Protein AF-A0A9J6FDD1-F1 (afdb_monomer_lite)

Radius of gyration: 21.36 Å; chains: 1; bounding box: 45×39×60 Å

Sequence (99 aa):
MCHHALRDMVVKMLVTVVLMFAVCWLPIHMMNLIVYFDREAMLPDTAEQEYLYIAAFFSCHWFSMANSFVNPIIYCFMSDNFRVCLCHLLGILLLRGGR

InterPro domains:
  IPR000276 G protein-coupled receptor, rhodopsin-like [PF00001] (9-75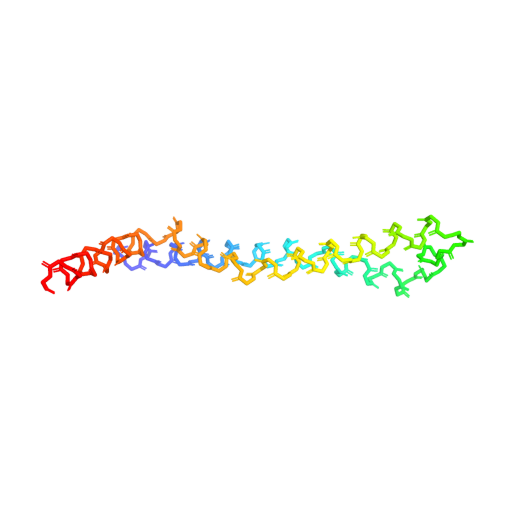)
  IPR000276 G protein-coupled receptor, rhodopsin-like [PR00237] (10-34)
  IPR000276 G protein-coupled receptor, rhodopsin-like [PR00237] (57-83)
  IPR017452 GPCR, rhodopsin-like, 7TM [PS50262] (1-75)

pLDDT: mean 78.32, std 12.16, range [48.69, 93.19]

Structure (mmCIF, N/CA/C/O backbone):
data_AF-A0A9J6FDD1-F1
#
_entry.id   AF-A0A9J6FDD1-F1
#
loop_
_atom_site.group_PDB
_atom_site.id
_atom_site.type_symbol
_atom_site.label_atom_id
_atom_site.label_alt_id
_atom_site.label_comp_id
_atom_site.label_asym_id
_atom_site.label_entity_id
_atom_site.label_seq_id
_atom_site.pdbx_PDB_ins_code
_atom_site.Cartn_x
_atom_site.Cartn_y
_atom_site.Cartn_z
_atom_site.occupancy
_atom_site.B_iso_or_equiv
_atom_site.auth_seq_id
_atom_site.auth_comp_id
_atom_site.auth_asym_id
_atom_site.auth_atom_id
_atom_site.pdbx_PDB_model_num
ATOM 1 N N . MET A 1 1 ? -27.399 -11.002 25.559 1.00 50.09 1 MET A N 1
ATOM 2 C CA . MET A 1 1 ? -27.399 -10.092 24.386 1.00 50.09 1 MET A CA 1
ATOM 3 C C . MET A 1 1 ? -26.082 -9.324 24.216 1.00 50.09 1 MET A C 1
ATOM 5 O O . MET A 1 1 ? -25.582 -9.295 23.102 1.00 50.09 1 MET A O 1
ATOM 9 N N . CYS A 1 2 ? -25.455 -8.795 25.276 1.00 54.44 2 CYS A N 1
ATOM 10 C CA . CYS A 1 2 ? -24.205 -8.009 25.181 1.00 54.44 2 CYS A CA 1
ATOM 11 C C . CYS A 1 2 ? -22.989 -8.765 24.579 1.00 54.44 2 CYS A C 1
ATOM 13 O O . CYS A 1 2 ? -22.233 -8.207 23.788 1.00 54.44 2 CYS A O 1
ATOM 15 N N . HIS A 1 3 ? -22.842 -10.067 24.856 1.00 56.22 3 HIS A N 1
ATOM 16 C CA . HIS A 1 3 ? -21.703 -10.865 24.367 1.00 56.22 3 HIS A CA 1
ATOM 17 C C . HIS A 1 3 ? -21.696 -11.093 22.836 1.00 56.22 3 HIS A C 1
ATOM 19 O O . HIS A 1 3 ? -20.646 -11.368 22.259 1.00 56.22 3 HIS A O 1
ATOM 25 N N . HIS A 1 4 ? -22.848 -10.976 22.158 1.00 65.31 4 HIS A N 1
ATOM 26 C CA . HIS A 1 4 ? -22.906 -11.103 20.695 1.00 65.31 4 HIS A CA 1
ATOM 27 C C . HIS A 1 4 ? -22.446 -9.819 19.996 1.00 65.31 4 HIS A C 1
ATOM 29 O O . HIS A 1 4 ? -21.650 -9.903 19.068 1.00 65.31 4 HIS A O 1
ATOM 35 N N . ALA A 1 5 ? -22.849 -8.650 20.506 1.00 67.69 5 ALA A N 1
ATOM 36 C CA . ALA A 1 5 ? -22.460 -7.353 19.952 1.00 67.69 5 ALA A CA 1
ATOM 37 C C . ALA A 1 5 ? -20.939 -7.108 20.013 1.00 67.69 5 ALA A C 1
ATOM 39 O O . ALA A 1 5 ? -20.354 -6.634 19.043 1.00 67.69 5 ALA A O 1
ATOM 40 N N . LEU A 1 6 ? -20.281 -7.494 21.115 1.00 71.25 6 LEU A N 1
ATOM 41 C CA . LEU A 1 6 ? -18.820 -7.402 21.256 1.00 71.25 6 LEU A CA 1
ATOM 42 C C . LEU A 1 6 ? -18.087 -8.286 20.237 1.00 71.25 6 LEU A C 1
ATOM 44 O O . LEU A 1 6 ? -17.132 -7.842 19.601 1.00 71.25 6 LEU A O 1
ATOM 48 N N . ARG A 1 7 ? -18.551 -9.530 20.051 1.00 76.25 7 ARG A N 1
ATOM 49 C CA . ARG A 1 7 ? -17.953 -10.471 19.094 1.00 76.25 7 ARG A CA 1
ATOM 50 C C . ARG A 1 7 ? -18.025 -9.926 17.668 1.00 76.25 7 ARG A C 1
ATOM 52 O O . ARG A 1 7 ? -17.031 -9.982 16.954 1.00 76.25 7 ARG A O 1
ATOM 59 N N . ASP A 1 8 ? -19.164 -9.368 17.271 1.00 78.88 8 ASP A N 1
ATOM 60 C CA . ASP A 1 8 ? -19.359 -8.873 15.906 1.00 78.88 8 ASP A CA 1
ATOM 61 C C . ASP A 1 8 ? -18.495 -7.627 15.614 1.00 78.88 8 ASP A C 1
ATOM 63 O O . ASP A 1 8 ? -17.969 -7.487 14.509 1.00 78.88 8 ASP A O 1
ATOM 67 N N . MET A 1 9 ? -18.248 -6.765 16.610 1.00 77.62 9 MET A N 1
ATOM 68 C CA . MET A 1 9 ? -17.301 -5.644 16.488 1.00 77.62 9 MET A CA 1
ATOM 69 C C . MET A 1 9 ? -15.855 -6.117 16.305 1.00 77.62 9 MET A C 1
ATOM 71 O O . MET A 1 9 ? -15.148 -5.612 15.432 1.00 77.62 9 MET A O 1
ATOM 75 N N . VAL A 1 10 ? -15.431 -7.114 17.089 1.00 80.25 10 VAL A N 1
ATOM 76 C CA . VAL A 1 10 ? -14.090 -7.708 16.980 1.00 80.25 10 VAL A CA 1
ATOM 77 C C . VAL A 1 10 ? -13.913 -8.387 15.626 1.00 80.25 10 VAL A C 1
ATOM 79 O O . VAL A 1 10 ? -12.908 -8.157 14.960 1.00 80.25 10 VAL A O 1
ATOM 82 N N . VAL A 1 11 ? -14.897 -9.163 15.166 1.00 85.56 11 VAL A N 1
ATOM 83 C CA . VAL A 1 11 ? -14.848 -9.801 13.842 1.00 85.56 11 VAL A CA 1
ATOM 84 C C . VAL A 1 11 ? -14.744 -8.749 12.741 1.00 85.56 11 VAL A C 1
ATOM 86 O O . VAL A 1 11 ? -13.893 -8.874 11.865 1.00 85.56 11 VAL A O 1
ATOM 89 N N . LYS A 1 12 ? -15.532 -7.670 12.806 1.00 78.12 12 LYS A N 1
ATOM 90 C CA . LYS A 1 12 ? -15.457 -6.581 11.822 1.00 78.12 12 LYS A CA 1
ATOM 91 C C . LYS A 1 12 ? -14.081 -5.890 11.830 1.00 78.12 12 LYS A C 1
ATOM 93 O O . LYS A 1 12 ? -13.584 -5.504 10.772 1.00 78.12 12 LYS A O 1
ATOM 98 N N . MET A 1 13 ? -13.438 -5.779 12.995 1.00 81.38 13 MET A N 1
ATOM 99 C CA . MET A 1 13 ? -12.073 -5.253 13.125 1.00 81.38 13 MET A CA 1
ATOM 100 C C . MET A 1 13 ? -11.067 -6.194 12.459 1.00 81.38 13 MET A C 1
ATOM 102 O O . MET A 1 13 ? -10.286 -5.757 11.620 1.00 81.38 13 MET A O 1
ATOM 106 N N . LEU A 1 14 ? -11.129 -7.490 12.779 1.00 83.12 14 LEU A N 1
ATOM 107 C CA . LEU A 1 14 ? -10.248 -8.512 12.212 1.00 83.12 14 LEU A CA 1
ATOM 108 C C . LEU A 1 14 ? -10.381 -8.592 10.688 1.00 83.12 14 LEU A C 1
ATOM 110 O O . LEU A 1 14 ? -9.371 -8.605 9.993 1.00 83.12 14 LEU A O 1
ATOM 114 N N . VAL A 1 15 ? -11.607 -8.570 10.159 1.00 86.00 15 VAL A N 1
ATOM 115 C CA . VAL A 1 15 ? -11.853 -8.554 8.709 1.00 86.00 15 VAL A CA 1
ATOM 116 C C . VAL A 1 15 ? -11.224 -7.319 8.061 1.00 86.00 15 VAL A C 1
ATOM 118 O O . VAL A 1 15 ? -10.592 -7.439 7.018 1.00 86.00 15 VAL A O 1
ATOM 121 N N . THR A 1 16 ? -11.329 -6.146 8.693 1.00 83.38 16 THR A N 1
ATOM 122 C CA . THR A 1 16 ? -10.717 -4.908 8.179 1.00 83.38 16 THR A CA 1
ATOM 123 C C . THR A 1 16 ? -9.191 -5.019 8.129 1.00 83.38 16 THR A C 1
ATOM 125 O O . THR A 1 16 ? -8.590 -4.675 7.114 1.00 83.38 16 THR A O 1
ATOM 128 N N . VAL A 1 17 ? -8.567 -5.560 9.183 1.00 83.19 17 VAL A N 1
ATOM 129 C CA . VAL A 1 17 ? -7.116 -5.820 9.226 1.00 83.19 17 VAL A CA 1
ATOM 130 C C . VAL A 1 17 ? -6.696 -6.778 8.114 1.00 83.19 17 VAL A C 1
ATOM 132 O O . VAL A 1 17 ? -5.743 -6.495 7.396 1.00 83.19 17 VAL A O 1
ATOM 135 N N . VAL A 1 18 ? -7.421 -7.883 7.931 1.00 87.69 18 VAL A N 1
ATOM 136 C CA . VAL A 1 18 ? -7.114 -8.881 6.895 1.00 87.69 18 VAL A CA 1
ATOM 137 C C . VAL A 1 18 ? -7.246 -8.291 5.492 1.00 87.69 18 VAL A C 1
ATOM 139 O O . VAL A 1 18 ? -6.372 -8.510 4.656 1.00 87.69 18 VAL A O 1
ATOM 142 N N . LEU A 1 19 ? -8.301 -7.517 5.227 1.00 87.44 19 LEU A N 1
ATOM 143 C CA . LEU A 1 19 ? -8.491 -6.865 3.931 1.00 87.44 19 LEU A CA 1
ATOM 144 C C . LEU A 1 19 ? -7.384 -5.850 3.643 1.00 87.44 19 LEU A C 1
ATOM 146 O O . LEU A 1 19 ? -6.853 -5.830 2.537 1.00 87.44 19 LEU A O 1
ATOM 150 N N . MET A 1 20 ? -6.999 -5.036 4.627 1.00 84.81 20 MET A N 1
ATOM 151 C CA . MET A 1 20 ? -5.913 -4.073 4.450 1.00 84.81 20 MET A CA 1
ATOM 152 C C . MET A 1 20 ? -4.562 -4.759 4.270 1.00 84.81 20 MET A C 1
ATOM 154 O O . MET A 1 20 ? -3.808 -4.365 3.388 1.00 84.81 20 MET A O 1
ATOM 158 N N . PHE A 1 21 ? -4.285 -5.821 5.029 1.00 86.62 21 PHE A N 1
ATOM 159 C CA . PHE A 1 21 ? -3.102 -6.649 4.818 1.00 86.62 21 PHE A CA 1
ATOM 160 C C . PHE A 1 21 ? -3.066 -7.185 3.383 1.00 86.62 21 PHE A C 1
ATOM 162 O O . PHE A 1 21 ? -2.076 -7.005 2.680 1.00 86.62 21 PHE A O 1
ATOM 169 N N . ALA A 1 22 ? -4.169 -7.768 2.907 1.00 90.00 22 ALA A N 1
ATOM 170 C CA . ALA A 1 22 ? -4.254 -8.267 1.542 1.00 90.00 22 ALA A CA 1
ATOM 171 C C . ALA A 1 22 ? -4.006 -7.152 0.517 1.00 90.00 22 ALA A C 1
ATOM 173 O O . ALA A 1 22 ? -3.178 -7.326 -0.368 1.00 90.00 22 ALA A O 1
ATOM 174 N N . VAL A 1 23 ? -4.651 -5.990 0.661 1.00 88.81 23 VAL A N 1
ATOM 175 C CA . VAL A 1 23 ? -4.485 -4.854 -0.260 1.00 88.81 23 VAL A CA 1
ATOM 176 C C . VAL A 1 23 ? -3.054 -4.321 -0.249 1.00 88.81 23 VAL A C 1
ATOM 178 O O . VAL A 1 23 ? -2.498 -4.107 -1.319 1.00 88.81 23 VAL A O 1
ATOM 181 N N . CYS A 1 24 ? -2.435 -4.140 0.920 1.00 90.12 24 CYS A N 1
ATOM 182 C CA . CYS A 1 24 ? -1.063 -3.640 1.037 1.00 90.12 24 CYS A CA 1
ATOM 183 C C . CYS A 1 24 ? -0.033 -4.585 0.411 1.00 90.12 24 CYS A C 1
ATOM 185 O O . CYS A 1 24 ? 0.943 -4.124 -0.173 1.00 90.12 24 CYS A O 1
ATOM 187 N N . TRP A 1 25 ? -0.250 -5.895 0.515 1.00 90.19 25 TRP A N 1
ATOM 188 C CA . TRP A 1 25 ? 0.686 -6.908 0.029 1.00 90.19 25 TRP A CA 1
ATOM 189 C C . TRP A 1 25 ? 0.408 -7.377 -1.403 1.00 90.19 25 TRP A C 1
ATOM 191 O O . TRP A 1 25 ? 1.303 -7.906 -2.063 1.00 90.19 25 TRP A O 1
ATOM 201 N N . LEU A 1 26 ? -0.802 -7.165 -1.923 1.00 92.31 26 LEU A N 1
ATOM 202 C CA . LEU A 1 26 ? -1.177 -7.591 -3.270 1.00 92.31 26 LEU A CA 1
ATOM 203 C C . LEU A 1 26 ? -0.234 -7.045 -4.363 1.00 92.31 26 LEU A C 1
ATOM 205 O O . LEU A 1 26 ? 0.202 -7.851 -5.181 1.00 92.31 26 LEU A O 1
ATOM 209 N N . PRO A 1 27 ? 0.154 -5.752 -4.394 1.00 90.19 27 PRO A N 1
ATOM 210 C CA . PRO A 1 27 ? 0.977 -5.210 -5.476 1.00 90.19 27 PRO A CA 1
ATOM 211 C C . PRO A 1 27 ? 2.343 -5.890 -5.590 1.00 90.19 27 PRO A C 1
ATOM 213 O O . PRO A 1 27 ? 2.768 -6.238 -6.691 1.00 90.19 27 PRO A O 1
ATOM 216 N N . ILE A 1 28 ? 3.013 -6.139 -4.458 1.00 90.50 28 ILE A N 1
ATOM 217 C CA . ILE A 1 28 ? 4.331 -6.783 -4.460 1.00 90.50 28 ILE A CA 1
ATOM 218 C C . ILE A 1 28 ? 4.237 -8.274 -4.795 1.00 90.50 28 ILE A C 1
ATOM 220 O O . ILE A 1 28 ? 5.089 -8.798 -5.510 1.00 90.50 28 ILE A O 1
ATOM 224 N N . HIS A 1 29 ? 3.180 -8.961 -4.351 1.00 92.44 29 HIS A N 1
ATOM 225 C CA . HIS A 1 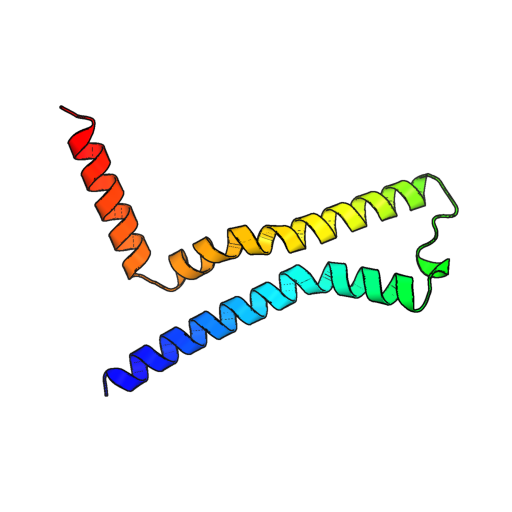29 ? 2.948 -10.351 -4.738 1.00 92.44 29 HIS A CA 1
ATOM 226 C C . HIS A 1 29 ? 2.630 -10.485 -6.226 1.00 92.44 29 HIS A C 1
ATOM 228 O O . HIS A 1 29 ? 3.147 -11.399 -6.861 1.00 92.44 29 HIS A O 1
ATOM 234 N N . MET A 1 30 ? 1.843 -9.567 -6.791 1.00 91.75 30 MET A N 1
ATOM 235 C CA . MET A 1 30 ? 1.546 -9.530 -8.225 1.00 91.75 30 MET A CA 1
ATOM 236 C C . MET A 1 30 ? 2.815 -9.279 -9.048 1.00 91.75 30 MET A C 1
ATOM 238 O O . MET A 1 30 ? 3.070 -10.017 -9.993 1.00 91.75 30 MET A O 1
ATOM 242 N N . MET A 1 31 ? 3.653 -8.316 -8.651 1.00 89.31 31 MET A N 1
ATOM 243 C CA . MET A 1 31 ? 4.977 -8.092 -9.255 1.00 89.31 31 MET A CA 1
ATOM 244 C C . MET A 1 31 ? 5.843 -9.360 -9.225 1.00 89.31 31 MET A C 1
ATOM 246 O O . MET A 1 31 ? 6.347 -9.787 -10.261 1.00 89.31 31 MET A O 1
ATOM 250 N N . ASN A 1 32 ? 5.961 -10.012 -8.064 1.00 89.56 32 ASN A N 1
ATOM 251 C CA . ASN A 1 32 ? 6.740 -11.245 -7.926 1.00 89.56 32 ASN A CA 1
ATOM 252 C C . ASN A 1 32 ? 6.179 -12.400 -8.770 1.00 89.56 32 ASN A C 1
ATOM 254 O O . ASN A 1 32 ? 6.951 -13.172 -9.331 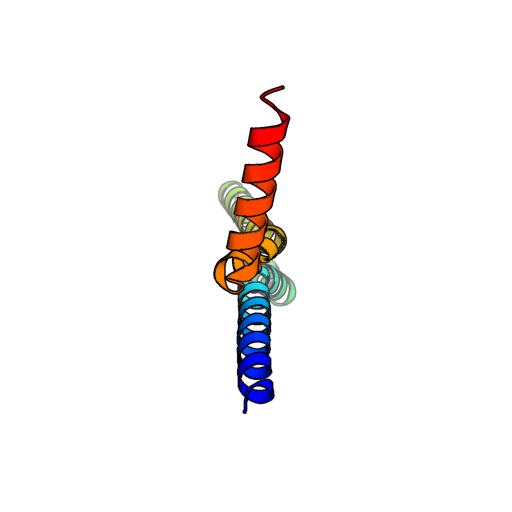1.00 89.56 32 ASN A O 1
ATOM 258 N N . LEU A 1 33 ? 4.851 -12.520 -8.872 1.00 92.88 33 LEU A N 1
ATOM 259 C CA . LEU A 1 33 ? 4.184 -13.507 -9.724 1.00 92.88 33 LEU A CA 1
ATOM 260 C C . LEU A 1 33 ? 4.507 -13.275 -11.201 1.00 92.88 33 LEU A C 1
ATOM 262 O O . LEU A 1 33 ? 4.833 -14.232 -11.898 1.00 92.88 33 LEU A O 1
ATOM 266 N N . ILE A 1 34 ? 4.461 -12.024 -11.667 1.00 89.19 34 ILE A N 1
ATOM 267 C CA . ILE A 1 34 ? 4.795 -11.687 -13.055 1.00 89.19 34 ILE A CA 1
ATOM 268 C C . ILE A 1 34 ? 6.252 -12.049 -13.342 1.00 89.19 34 ILE A C 1
ATOM 270 O O . ILE A 1 34 ? 6.503 -12.791 -14.279 1.00 89.19 34 ILE A O 1
ATOM 274 N N . VAL A 1 35 ? 7.195 -11.632 -12.492 1.00 87.88 35 VAL A N 1
ATOM 275 C CA . VAL A 1 35 ? 8.623 -11.965 -12.656 1.00 87.88 35 VAL A CA 1
ATOM 276 C C . VAL A 1 35 ? 8.873 -13.480 -12.633 1.00 87.88 35 VAL A C 1
ATOM 278 O O . VAL A 1 35 ? 9.775 -13.967 -13.313 1.00 87.88 35 VAL A O 1
ATOM 281 N N . TYR A 1 36 ? 8.093 -14.234 -11.853 1.00 88.38 36 TYR A N 1
ATOM 282 C CA . TYR A 1 36 ? 8.215 -15.689 -11.764 1.00 88.38 36 TYR A CA 1
ATOM 283 C C . TYR A 1 36 ? 7.720 -16.413 -13.025 1.00 88.38 36 TYR A C 1
ATOM 285 O O . TYR A 1 36 ? 8.367 -17.359 -13.470 1.00 88.38 36 TYR A O 1
ATOM 293 N N . PHE A 1 37 ? 6.580 -15.996 -13.586 1.00 90.31 37 PHE A N 1
ATOM 294 C CA . PHE A 1 37 ? 5.980 -16.641 -14.761 1.00 90.31 37 PHE A CA 1
ATOM 295 C C . PHE A 1 37 ? 6.516 -16.112 -16.092 1.00 90.31 37 PHE A C 1
ATOM 297 O O . PHE A 1 37 ? 6.604 -16.870 -17.054 1.00 90.31 37 PHE A O 1
ATOM 304 N N . ASP A 1 38 ? 6.869 -14.833 -16.142 1.00 85.44 38 ASP A N 1
ATOM 305 C CA . ASP A 1 38 ? 7.361 -14.150 -17.329 1.00 85.44 38 ASP A CA 1
ATOM 306 C C . ASP A 1 38 ? 8.451 -13.149 -16.934 1.00 85.44 38 ASP A C 1
ATOM 308 O O . ASP A 1 38 ? 8.231 -11.954 -16.717 1.00 85.44 38 ASP A O 1
ATOM 312 N N . ARG A 1 39 ? 9.665 -13.681 -16.796 1.00 78.31 39 ARG A N 1
ATOM 313 C CA . ARG A 1 39 ? 10.837 -12.887 -16.428 1.00 78.31 39 ARG A CA 1
ATOM 314 C C . ARG A 1 39 ? 11.186 -11.856 -17.503 1.00 78.31 39 ARG A C 1
ATOM 316 O O . ARG A 1 39 ? 11.633 -10.766 -17.161 1.00 78.31 39 ARG A O 1
ATOM 323 N N . GLU A 1 40 ? 10.966 -12.197 -18.771 1.00 77.94 40 GLU A N 1
ATOM 324 C CA . GLU A 1 40 ? 11.256 -11.342 -19.927 1.00 77.94 40 GLU A CA 1
ATOM 325 C C . GLU A 1 40 ? 10.310 -10.136 -19.982 1.00 77.94 40 GLU A C 1
ATOM 327 O O . GLU A 1 40 ? 10.746 -9.041 -20.321 1.00 77.94 40 GLU A O 1
ATOM 332 N N . ALA A 1 41 ? 9.055 -10.273 -19.535 1.00 74.75 41 ALA A N 1
ATOM 333 C CA . ALA A 1 41 ? 8.116 -9.149 -19.448 1.00 74.75 41 ALA A CA 1
ATOM 334 C C . ALA A 1 41 ? 8.540 -8.026 -18.481 1.00 74.75 41 ALA A C 1
ATOM 336 O O . ALA A 1 41 ? 8.039 -6.906 -18.584 1.00 74.75 41 ALA A O 1
ATOM 337 N N . MET A 1 42 ? 9.430 -8.316 -17.528 1.00 74.50 42 MET A N 1
ATOM 338 C CA . MET A 1 42 ? 9.913 -7.365 -16.516 1.00 74.50 42 MET A CA 1
ATOM 339 C C . MET A 1 42 ? 11.416 -7.075 -16.643 1.00 74.50 42 MET A C 1
ATOM 341 O O . MET A 1 42 ? 11.964 -6.360 -15.804 1.00 74.50 42 MET A O 1
ATOM 345 N N . LEU A 1 43 ? 12.090 -7.616 -17.664 1.00 79.19 43 LEU A N 1
ATOM 346 C CA . LEU A 1 43 ? 13.485 -7.303 -17.961 1.00 79.19 43 LEU A CA 1
ATOM 347 C C . LEU A 1 43 ? 13.547 -5.957 -18.706 1.00 79.19 43 LEU A C 1
ATOM 349 O O . LEU A 1 43 ? 13.007 -5.839 -19.805 1.00 79.19 43 LEU A O 1
ATOM 353 N N . PRO A 1 44 ? 14.160 -4.916 -18.118 1.00 81.19 44 PRO A N 1
ATOM 354 C CA . PRO A 1 44 ? 14.284 -3.633 -18.789 1.00 81.19 44 PRO A CA 1
ATOM 355 C C . PRO A 1 44 ? 15.319 -3.722 -19.914 1.00 81.19 44 PRO A C 1
ATOM 357 O O . PRO A 1 44 ? 16.465 -4.098 -19.680 1.00 81.19 44 PRO A O 1
ATOM 360 N N . ASP A 1 45 ? 14.914 -3.337 -21.123 1.00 83.38 45 ASP A N 1
ATOM 361 C CA . ASP A 1 45 ? 15.772 -3.328 -22.319 1.00 83.38 45 ASP A CA 1
ATOM 362 C C . ASP A 1 45 ? 16.414 -1.941 -22.544 1.00 83.38 45 ASP A C 1
ATOM 364 O O . ASP A 1 45 ? 17.363 -1.756 -23.305 1.00 83.38 45 ASP A O 1
ATOM 368 N N . THR A 1 46 ? 15.900 -0.929 -21.839 1.00 89.00 46 THR A N 1
ATOM 369 C CA . THR A 1 46 ? 16.357 0.462 -21.882 1.00 89.00 46 THR A CA 1
ATOM 370 C C . THR A 1 46 ? 16.527 1.026 -20.473 1.00 89.00 46 THR A C 1
ATOM 372 O O . THR A 1 46 ? 15.847 0.612 -19.533 1.00 89.00 46 THR A O 1
ATOM 375 N N . ALA A 1 47 ? 17.387 2.040 -20.332 1.00 87.25 47 ALA A N 1
ATOM 376 C CA . ALA A 1 47 ? 17.591 2.723 -19.053 1.00 87.25 47 ALA A CA 1
ATOM 377 C C . ALA A 1 47 ? 16.284 3.320 -18.494 1.00 87.25 47 ALA A C 1
ATOM 379 O O . ALA A 1 47 ? 16.046 3.269 -17.292 1.00 87.25 47 ALA A O 1
ATOM 380 N N . GLU A 1 48 ? 15.399 3.844 -19.351 1.00 88.56 48 GLU A N 1
ATOM 381 C CA . GLU A 1 48 ? 14.092 4.373 -18.933 1.00 88.56 48 GLU A CA 1
ATOM 382 C C . GLU A 1 48 ? 13.197 3.285 -18.317 1.00 88.56 48 GLU A C 1
ATOM 384 O O . GLU A 1 48 ? 12.598 3.497 -17.260 1.00 88.56 48 GLU A O 1
ATOM 389 N N . GLN A 1 49 ? 13.149 2.100 -18.933 1.00 86.12 49 GLN A N 1
ATOM 390 C CA . GLN A 1 49 ? 12.410 0.955 -18.396 1.00 86.12 49 GLN A CA 1
ATOM 391 C C . GLN A 1 49 ? 12.999 0.467 -17.070 1.00 86.12 49 GLN A C 1
ATOM 393 O O . GLN A 1 49 ? 12.243 0.088 -16.177 1.00 86.12 49 GLN A O 1
ATOM 398 N N . GLU A 1 50 ? 14.323 0.518 -16.907 1.00 88.06 50 GLU A N 1
ATOM 399 C CA . GLU A 1 50 ? 14.985 0.167 -15.648 1.00 88.06 50 GLU A CA 1
ATOM 400 C C . GLU A 1 50 ? 14.581 1.133 -14.526 1.00 88.06 50 GLU A C 1
ATOM 402 O O . GLU A 1 50 ? 14.177 0.696 -13.446 1.00 88.06 50 GLU A O 1
ATOM 407 N N . TYR A 1 51 ? 14.585 2.444 -14.794 1.00 90.69 51 TYR A N 1
ATOM 408 C CA . TYR A 1 51 ? 14.113 3.446 -13.835 1.00 90.69 51 TYR A CA 1
ATOM 409 C C . TYR A 1 51 ? 12.645 3.238 -13.452 1.00 90.69 51 TYR A C 1
ATOM 411 O O . TYR A 1 51 ? 12.310 3.299 -12.267 1.00 90.69 51 TYR A O 1
ATOM 419 N N . LEU A 1 52 ? 11.773 2.971 -14.428 1.00 88.62 52 LEU A N 1
ATOM 420 C CA . LEU A 1 52 ? 10.355 2.693 -14.186 1.00 88.62 52 LEU A CA 1
ATOM 421 C C . LEU A 1 52 ? 10.158 1.429 -13.345 1.00 88.62 52 LEU A C 1
ATOM 423 O O . LEU A 1 52 ? 9.379 1.452 -12.392 1.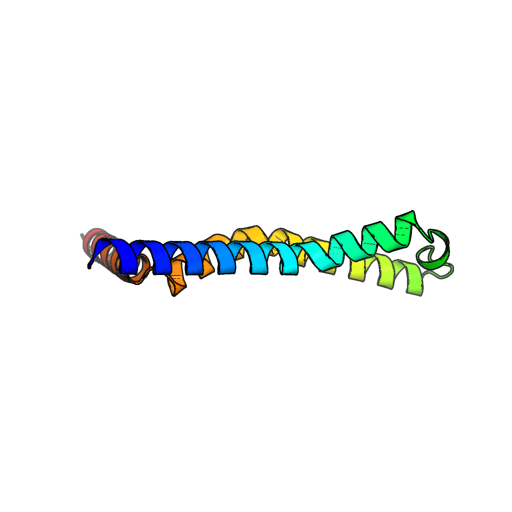00 88.62 52 LEU A O 1
ATOM 427 N N . TYR A 1 53 ? 10.887 0.354 -13.652 1.00 89.19 53 TYR A N 1
ATOM 428 C CA . TYR A 1 53 ? 10.845 -0.890 -12.887 1.00 89.19 53 TYR A CA 1
ATOM 429 C C . TYR A 1 53 ? 11.281 -0.665 -11.435 1.00 89.19 53 TYR A C 1
ATOM 431 O O . TYR A 1 53 ? 10.563 -1.034 -10.505 1.00 89.19 53 TYR A O 1
ATOM 439 N N . ILE A 1 54 ? 12.415 0.010 -11.229 1.00 90.19 54 ILE A N 1
ATOM 440 C CA . ILE A 1 54 ? 12.935 0.336 -9.897 1.00 90.19 54 ILE A CA 1
ATOM 441 C C . ILE A 1 54 ? 11.926 1.200 -9.128 1.00 90.19 54 ILE A C 1
ATOM 443 O O . ILE A 1 54 ? 11.595 0.892 -7.981 1.00 90.19 54 ILE A O 1
ATOM 447 N N . ALA A 1 55 ? 11.385 2.249 -9.751 1.00 92.06 55 ALA A N 1
ATOM 448 C CA . ALA A 1 55 ? 10.399 3.127 -9.125 1.00 92.06 55 ALA A CA 1
ATOM 449 C C . ALA A 1 55 ? 9.111 2.376 -8.746 1.00 92.06 55 ALA A C 1
ATOM 451 O O . ALA A 1 55 ? 8.590 2.559 -7.640 1.00 92.06 55 ALA A O 1
ATOM 452 N N . ALA A 1 56 ? 8.614 1.502 -9.625 1.00 90.50 56 ALA A N 1
ATOM 453 C CA . ALA A 1 56 ? 7.435 0.681 -9.373 1.00 90.50 56 ALA A CA 1
ATOM 454 C C . ALA A 1 56 ? 7.682 -0.330 -8.244 1.00 90.50 56 ALA A C 1
ATOM 456 O O . ALA A 1 56 ? 6.842 -0.464 -7.350 1.00 90.50 56 ALA A O 1
ATOM 457 N N . PHE A 1 57 ? 8.848 -0.981 -8.230 1.00 91.25 57 PHE A N 1
ATOM 458 C CA . PHE A 1 57 ? 9.255 -1.897 -7.168 1.00 91.25 57 PHE A CA 1
ATOM 459 C C . PHE A 1 57 ? 9.318 -1.190 -5.811 1.00 91.25 57 PHE A C 1
ATOM 461 O O . PHE A 1 57 ? 8.691 -1.646 -4.854 1.00 91.25 57 PHE A O 1
ATOM 468 N N . PHE A 1 58 ? 10.002 -0.043 -5.725 1.00 93.19 58 PHE A N 1
ATOM 469 C CA . PHE A 1 58 ? 10.078 0.736 -4.487 1.00 93.19 58 PHE A CA 1
ATOM 470 C C . PHE A 1 58 ? 8.706 1.229 -4.031 1.00 93.19 58 PHE A C 1
ATOM 472 O O . PHE A 1 58 ? 8.409 1.175 -2.840 1.00 93.19 58 PHE A O 1
ATOM 479 N N . SER A 1 59 ? 7.844 1.647 -4.960 1.00 91.94 59 SER A N 1
ATOM 480 C CA . SER A 1 59 ? 6.478 2.074 -4.642 1.00 91.94 59 SER A CA 1
ATOM 481 C C . SER A 1 59 ? 5.645 0.924 -4.066 1.00 91.94 59 SER A C 1
ATOM 483 O O . SER A 1 59 ? 5.018 1.082 -3.018 1.00 91.94 59 SER A O 1
ATOM 485 N N . CYS A 1 60 ? 5.683 -0.256 -4.695 1.00 91.69 60 CYS A N 1
ATOM 486 C CA . CYS A 1 60 ? 4.993 -1.453 -4.204 1.00 91.69 60 CYS A CA 1
ATOM 487 C C . CYS A 1 60 ? 5.539 -1.897 -2.844 1.00 91.69 60 CYS A C 1
ATOM 489 O O . CYS A 1 60 ? 4.773 -2.231 -1.940 1.00 91.69 60 CYS A O 1
ATOM 491 N N . HIS A 1 61 ? 6.861 -1.861 -2.677 1.00 90.06 61 HIS A N 1
ATOM 492 C CA . HIS A 1 61 ? 7.513 -2.193 -1.419 1.00 90.06 61 HIS A CA 1
ATOM 493 C C . HIS A 1 61 ? 7.091 -1.237 -0.300 1.00 90.06 61 HIS A C 1
ATOM 495 O O . HIS A 1 61 ? 6.719 -1.676 0.789 1.00 90.06 61 HIS A O 1
ATOM 501 N N . TRP A 1 62 ? 7.065 0.068 -0.574 1.00 90.94 62 TRP A N 1
ATOM 502 C CA . TRP A 1 62 ? 6.631 1.070 0.394 1.00 90.94 62 TRP A CA 1
ATOM 503 C C . TRP A 1 62 ? 5.158 0.887 0.778 1.00 90.94 62 TRP A C 1
ATOM 505 O O . TRP A 1 62 ? 4.813 0.974 1.957 1.00 90.94 62 TRP A O 1
ATOM 515 N N . PHE A 1 63 ? 4.301 0.544 -0.184 1.00 87.88 63 PHE A N 1
ATOM 516 C CA . PHE A 1 63 ? 2.896 0.240 0.076 1.00 87.88 63 PHE A CA 1
ATOM 517 C C . PHE A 1 63 ? 2.718 -0.994 0.976 1.00 87.88 63 PHE A C 1
ATOM 519 O O . PHE A 1 63 ? 1.930 -0.961 1.923 1.00 87.88 63 PHE A O 1
ATOM 526 N N . SER A 1 64 ? 3.518 -2.043 0.766 1.00 88.00 64 SER A N 1
ATOM 527 C CA . SER A 1 64 ? 3.575 -3.203 1.665 1.00 88.00 64 SER A CA 1
ATOM 528 C C . SER A 1 64 ? 4.022 -2.815 3.075 1.00 88.00 64 SER A C 1
ATOM 530 O O . SER A 1 64 ? 3.433 -3.261 4.058 1.00 88.00 64 SER A O 1
ATOM 532 N N . MET A 1 65 ? 5.029 -1.947 3.194 1.00 84.75 65 MET A N 1
ATOM 533 C CA . MET A 1 65 ? 5.533 -1.477 4.489 1.00 84.75 65 MET A CA 1
ATOM 534 C C . MET A 1 65 ? 4.536 -0.569 5.224 1.00 84.75 65 MET A C 1
ATOM 536 O O . MET A 1 65 ? 4.509 -0.557 6.459 1.00 84.75 65 MET A O 1
ATOM 540 N N . ALA A 1 66 ? 3.660 0.135 4.498 1.00 82.56 66 ALA A N 1
ATOM 541 C CA . ALA A 1 66 ? 2.588 0.940 5.083 1.00 82.56 66 ALA A CA 1
ATOM 542 C C . ALA A 1 66 ? 1.605 0.104 5.927 1.00 82.56 66 ALA A C 1
ATOM 544 O O . ALA A 1 66 ? 0.989 0.646 6.845 1.00 82.56 66 ALA A O 1
ATOM 545 N N . ASN A 1 67 ? 1.539 -1.219 5.722 1.00 79.50 67 ASN A N 1
ATOM 546 C CA . ASN A 1 67 ? 0.788 -2.157 6.565 1.00 79.50 67 ASN A CA 1
ATOM 547 C C . ASN A 1 67 ? 1.112 -2.010 8.070 1.00 79.50 67 ASN A C 1
ATOM 549 O O . ASN A 1 67 ? 0.241 -2.178 8.920 1.00 79.50 67 ASN A O 1
ATOM 553 N N . SER A 1 68 ? 2.342 -1.622 8.421 1.00 76.94 68 SER A N 1
ATOM 554 C CA . SER A 1 68 ? 2.735 -1.378 9.816 1.00 76.94 68 SER A CA 1
ATOM 555 C C . SER A 1 68 ? 2.094 -0.117 10.417 1.00 76.94 68 SER A C 1
ATOM 557 O O . SER A 1 6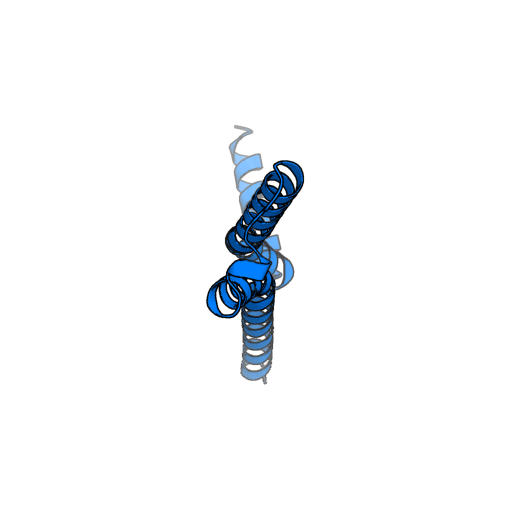8 ? 1.743 -0.120 11.597 1.00 76.94 68 SER A O 1
ATOM 559 N N . PHE A 1 69 ? 1.891 0.938 9.615 1.00 66.44 69 PHE A N 1
ATOM 560 C CA . PHE A 1 69 ? 1.204 2.180 10.017 1.00 66.44 69 PHE A CA 1
ATOM 561 C C . PHE A 1 69 ? -0.317 2.027 10.067 1.00 66.44 69 PHE A C 1
ATOM 563 O O . PHE A 1 69 ? -0.998 2.709 10.834 1.00 66.44 69 PHE A O 1
ATOM 570 N N . VAL A 1 70 ? -0.848 1.115 9.260 1.00 67.19 70 VAL A N 1
ATOM 571 C CA . VAL A 1 70 ? -2.277 0.824 9.179 1.00 67.19 70 VAL A CA 1
ATOM 572 C C . VAL A 1 70 ? -2.804 0.204 10.477 1.00 67.19 70 VAL A C 1
ATOM 574 O O . VAL A 1 70 ? -3.934 0.491 10.870 1.00 67.19 70 VAL A O 1
ATOM 577 N N . ASN A 1 71 ? -1.970 -0.546 11.204 1.00 70.19 71 ASN A N 1
ATOM 578 C CA . ASN A 1 71 ? -2.335 -1.145 12.489 1.00 70.19 71 ASN A CA 1
ATOM 579 C C . ASN A 1 71 ? -2.884 -0.090 13.484 1.00 70.19 71 ASN A C 1
ATOM 581 O O . ASN A 1 71 ? -4.065 -0.180 13.824 1.00 70.19 71 ASN A O 1
ATOM 585 N N . PRO A 1 72 ? -2.138 0.961 13.894 1.00 65.62 72 PRO A N 1
ATOM 586 C CA . PRO A 1 72 ? -2.675 2.048 14.719 1.00 65.62 72 PRO A CA 1
ATOM 587 C C . PRO A 1 72 ? -3.939 2.714 14.165 1.00 65.62 72 PRO A C 1
ATOM 589 O O . PRO A 1 72 ? -4.822 3.056 14.941 1.00 65.62 72 PRO A O 1
ATOM 592 N N . ILE A 1 73 ? -4.052 2.902 12.846 1.00 65.38 73 ILE A N 1
ATOM 593 C CA . ILE A 1 73 ? -5.191 3.594 12.218 1.00 65.38 73 ILE A CA 1
ATOM 594 C C . ILE A 1 73 ? -6.474 2.774 12.369 1.00 65.38 73 ILE A C 1
ATOM 596 O O . ILE A 1 73 ? -7.506 3.328 12.752 1.00 65.38 73 ILE A O 1
ATOM 600 N N . ILE A 1 74 ? -6.408 1.460 12.138 1.00 64.69 74 ILE A N 1
ATOM 601 C CA . ILE A 1 74 ? -7.550 0.560 12.328 1.00 64.69 74 ILE A CA 1
ATOM 602 C C . ILE A 1 74 ? -7.976 0.554 13.800 1.00 64.69 74 ILE A C 1
ATOM 604 O O . ILE A 1 74 ? -9.163 0.702 14.092 1.00 64.69 74 ILE A O 1
ATOM 608 N N . TYR A 1 75 ? -7.027 0.456 14.737 1.00 65.38 75 TYR A N 1
ATOM 609 C CA . TYR A 1 75 ? -7.347 0.493 16.168 1.00 65.38 75 TYR A CA 1
ATOM 610 C C . TYR A 1 75 ? -7.912 1.860 16.607 1.00 65.38 75 TYR A C 1
ATOM 612 O O . TYR A 1 75 ? -8.867 1.896 17.380 1.00 65.38 75 TYR A O 1
ATOM 620 N N . CYS A 1 76 ? -7.401 2.976 16.075 1.00 61.00 76 CYS A N 1
ATOM 621 C CA . CYS A 1 76 ? -7.860 4.340 16.377 1.00 61.00 76 CYS A CA 1
ATOM 622 C C . CYS A 1 76 ? -9.233 4.696 15.781 1.00 61.00 76 CYS A C 1
ATOM 624 O O . CYS A 1 76 ? -9.906 5.598 16.291 1.00 61.00 76 CYS A O 1
ATOM 626 N N . PHE A 1 77 ? -9.645 4.047 14.688 1.00 57.59 77 PHE A N 1
ATOM 627 C CA . PHE A 1 77 ? -10.963 4.257 14.075 1.00 57.59 77 PHE A CA 1
ATOM 628 C C . PHE A 1 77 ? -12.029 3.281 14.571 1.00 57.59 77 PHE A C 1
ATOM 630 O O . PHE A 1 77 ? -13.201 3.639 14.590 1.00 57.59 77 PHE A O 1
ATOM 637 N N . MET A 1 78 ? -11.642 2.066 14.958 1.00 56.31 78 MET A N 1
ATOM 638 C CA . MET A 1 78 ? -12.586 1.010 15.329 1.00 56.31 78 MET A CA 1
ATOM 639 C C . MET A 1 78 ? -12.800 0.891 16.842 1.00 56.31 78 MET A C 1
ATOM 641 O O . MET A 1 78 ? -13.814 0.355 17.284 1.00 56.31 78 MET A O 1
ATOM 645 N N . SER A 1 79 ? -11.851 1.373 17.645 1.00 55.16 79 SER A N 1
ATOM 646 C CA . SER A 1 79 ? -11.965 1.387 19.098 1.00 55.16 79 SER A CA 1
ATOM 647 C C . SER A 1 79 ? -12.186 2.819 19.573 1.00 55.16 79 SER A C 1
ATOM 649 O O . SER A 1 79 ? -11.232 3.577 19.754 1.00 55.16 79 SER A O 1
ATOM 651 N N . ASP A 1 80 ? -13.443 3.193 19.828 1.00 55.06 80 ASP A N 1
ATOM 65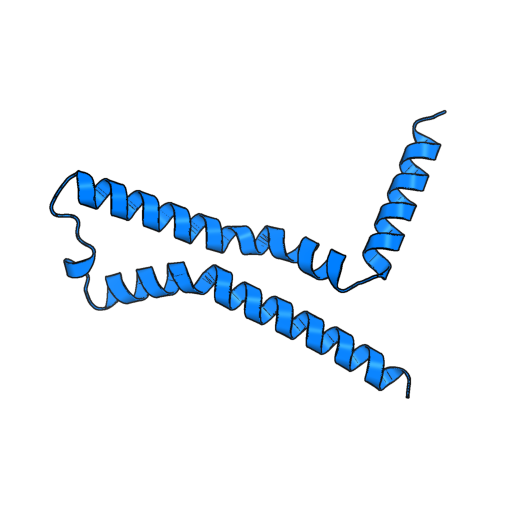2 C CA . ASP A 1 80 ? -13.781 4.443 20.530 1.00 55.06 80 ASP A CA 1
ATOM 653 C C . ASP A 1 80 ? -13.005 4.569 21.862 1.00 55.06 80 ASP A C 1
ATOM 655 O O . ASP A 1 80 ? -12.632 5.666 22.280 1.00 55.06 80 ASP A O 1
ATOM 659 N N . ASN A 1 81 ? -12.626 3.437 22.473 1.00 56.03 81 ASN A N 1
ATOM 660 C CA . ASN A 1 81 ? -11.785 3.385 23.670 1.00 56.03 81 ASN A CA 1
ATOM 661 C C . ASN A 1 81 ? -10.354 3.917 23.466 1.00 56.03 81 ASN A C 1
ATOM 663 O O . ASN A 1 81 ? -9.766 4.423 24.423 1.00 56.03 81 ASN A O 1
ATOM 667 N N . PHE A 1 82 ? -9.768 3.837 22.264 1.00 57.00 82 PHE A N 1
ATOM 668 C CA . PHE A 1 82 ? -8.398 4.324 22.038 1.00 57.00 82 PHE A CA 1
ATOM 669 C C . PHE A 1 82 ? -8.337 5.846 21.913 1.00 57.00 82 PHE A C 1
ATOM 671 O O . PHE A 1 82 ? -7.395 6.459 22.410 1.00 57.00 82 PHE A O 1
ATOM 678 N N . ARG A 1 83 ? -9.368 6.470 21.329 1.00 57.31 83 ARG A N 1
ATOM 679 C CA . ARG A 1 83 ? -9.509 7.935 21.303 1.00 57.31 83 ARG A CA 1
ATOM 680 C C . ARG A 1 83 ? -9.660 8.492 22.714 1.00 57.31 83 ARG A C 1
ATOM 682 O O . ARG A 1 83 ? -8.983 9.454 23.064 1.00 57.31 83 ARG A O 1
ATOM 689 N N . VAL A 1 84 ? -10.472 7.834 23.543 1.00 62.09 84 VAL A N 1
ATOM 690 C CA . VAL A 1 84 ? -10.635 8.192 24.959 1.00 62.09 84 VAL A CA 1
ATOM 691 C C . VAL A 1 84 ? -9.323 8.007 25.726 1.00 62.09 84 VAL A C 1
ATOM 693 O O . VAL A 1 84 ? -8.914 8.917 26.440 1.00 62.09 84 VAL A O 1
ATOM 696 N N . CYS A 1 85 ? -8.615 6.888 25.538 1.00 66.62 85 CYS A N 1
ATOM 697 C CA . CYS A 1 85 ? -7.324 6.636 26.187 1.00 66.62 85 CYS A CA 1
ATOM 698 C C . CYS A 1 85 ? -6.244 7.647 25.763 1.00 66.62 85 CYS A C 1
ATOM 700 O O . CYS A 1 85 ? -5.537 8.176 26.617 1.00 66.62 85 CYS A O 1
ATOM 702 N N . LEU A 1 86 ? -6.149 7.981 24.471 1.00 67.81 86 LEU A N 1
ATOM 703 C CA . LEU A 1 86 ? -5.195 8.966 23.955 1.00 67.81 86 LEU A CA 1
ATOM 704 C C . LEU A 1 86 ? -5.498 10.376 24.482 1.00 67.81 86 LEU A C 1
ATOM 706 O O . LEU A 1 86 ? -4.584 11.061 24.937 1.00 67.81 86 LEU A O 1
ATOM 710 N N . CYS A 1 87 ? -6.769 10.790 24.496 1.00 67.69 87 CYS A N 1
ATOM 711 C CA . CYS A 1 87 ? -7.186 12.048 25.121 1.00 67.69 87 CYS A CA 1
ATOM 712 C C . CYS A 1 87 ? -6.893 12.066 26.628 1.00 67.69 87 CYS A C 1
ATOM 714 O O . CYS A 1 87 ? -6.445 13.085 27.149 1.00 67.69 87 CYS A O 1
ATOM 716 N N . HIS A 1 88 ? -7.089 10.947 27.327 1.00 74.50 88 HIS A N 1
ATOM 717 C CA . HIS A 1 88 ? -6.805 10.842 28.757 1.00 74.50 88 HIS A CA 1
ATOM 718 C C . HIS A 1 88 ? -5.296 10.904 29.047 1.00 74.50 88 HIS A C 1
ATOM 720 O O . HIS A 1 88 ? -4.865 11.601 29.964 1.00 74.50 88 HIS A O 1
ATOM 726 N N . LEU A 1 89 ? -4.471 10.235 28.234 1.00 76.06 89 LEU A N 1
ATOM 727 C CA . LEU A 1 89 ? -3.013 10.250 28.354 1.00 76.06 89 LEU A CA 1
ATOM 728 C C . LEU A 1 89 ? -2.437 11.639 28.037 1.00 76.06 89 LEU A C 1
ATOM 730 O O . LEU A 1 89 ? -1.596 12.137 28.780 1.00 76.06 89 LEU A O 1
ATOM 734 N N . LEU A 1 90 ? -2.928 12.293 26.980 1.00 76.62 90 LEU A N 1
ATOM 735 C CA . LEU A 1 90 ? -2.563 13.670 26.640 1.00 76.62 90 LEU A CA 1
ATOM 736 C C . LEU A 1 90 ? -3.007 14.657 27.726 1.00 76.62 90 LEU A C 1
ATOM 738 O O . LEU A 1 90 ? -2.226 15.526 28.097 1.00 76.62 90 LEU A O 1
ATOM 742 N N . GLY A 1 91 ? -4.203 14.491 28.300 1.00 77.62 91 GLY A N 1
ATOM 743 C CA . GLY A 1 91 ? -4.661 15.283 29.444 1.00 77.62 91 GLY A CA 1
ATOM 744 C C . GLY A 1 91 ? -3.740 15.143 30.661 1.00 77.62 91 GLY A C 1
ATOM 745 O O . GLY A 1 91 ? -3.344 16.144 31.252 1.00 77.62 91 GLY A O 1
ATOM 746 N N . ILE A 1 92 ? -3.316 13.920 30.994 1.00 79.88 92 ILE A N 1
ATOM 747 C CA . ILE A 1 92 ? -2.359 13.672 32.084 1.00 79.88 92 ILE A CA 1
ATOM 748 C C . ILE A 1 92 ? -0.991 14.299 31.779 1.00 79.88 92 ILE A C 1
ATOM 750 O O . ILE A 1 92 ? -0.391 14.903 32.665 1.00 79.88 92 ILE A O 1
ATOM 754 N N . LEU A 1 93 ? -0.485 14.175 30.551 1.00 78.56 93 LEU A N 1
ATOM 755 C CA . LEU A 1 93 ? 0.820 14.719 30.165 1.00 78.56 93 LEU A CA 1
ATOM 756 C C . LEU A 1 93 ? 0.829 16.254 30.147 1.00 78.56 93 LEU A C 1
ATOM 758 O O . LEU A 1 93 ? 1.787 16.855 30.628 1.00 78.56 93 LEU A O 1
ATOM 762 N N . LEU A 1 94 ? -0.248 16.891 29.680 1.00 76.62 94 LEU A N 1
ATOM 763 C CA . LEU A 1 94 ? -0.394 18.350 29.691 1.00 76.62 94 LEU A CA 1
ATOM 764 C C . LEU A 1 94 ? -0.536 18.904 31.115 1.00 76.62 94 LEU A C 1
ATOM 766 O O . LEU A 1 94 ? 0.080 19.916 31.439 1.00 76.62 94 LEU A O 1
ATOM 770 N N . LEU A 1 95 ? -1.266 18.215 31.999 1.00 77.25 95 LEU A N 1
ATOM 771 C CA . LEU A 1 95 ? -1.357 18.591 33.416 1.00 77.25 95 LEU A CA 1
ATOM 772 C C . LEU A 1 95 ? -0.042 18.365 34.179 1.00 77.25 95 LEU A C 1
ATOM 774 O O . LEU A 1 95 ? 0.203 19.004 35.201 1.00 77.25 95 LEU A O 1
ATOM 778 N N . ARG A 1 96 ? 0.814 17.460 33.696 1.00 69.56 96 ARG A N 1
ATOM 779 C CA . ARG A 1 96 ? 2.081 17.101 34.342 1.00 69.56 96 ARG A CA 1
ATOM 780 C C . ARG A 1 96 ? 3.281 17.909 33.834 1.00 69.56 96 ARG A C 1
ATOM 782 O O . ARG A 1 96 ? 4.252 18.013 34.572 1.00 69.56 96 ARG A O 1
ATOM 789 N N . GLY A 1 97 ? 3.206 18.496 32.637 1.00 61.78 97 GLY A N 1
ATOM 790 C CA . GLY A 1 97 ? 4.211 19.424 32.093 1.00 61.78 97 GLY A CA 1
ATOM 791 C C . GLY A 1 97 ? 4.046 20.888 32.529 1.00 61.78 97 GLY A C 1
ATOM 792 O O . GLY A 1 97 ? 4.890 21.712 32.198 1.00 61.78 97 GLY A O 1
ATOM 793 N N . GLY A 1 98 ? 2.970 21.214 33.254 1.00 58.97 98 GLY A N 1
ATOM 794 C CA . GLY A 1 98 ? 2.684 22.553 33.785 1.00 58.97 98 GLY A CA 1
ATOM 795 C C . GLY A 1 98 ? 3.041 22.763 35.264 1.00 58.97 98 GLY A C 1
ATOM 796 O O . GLY A 1 98 ? 2.532 23.707 35.864 1.00 58.97 98 GLY A O 1
ATOM 797 N N . ARG A 1 99 ? 3.856 21.888 35.868 1.00 48.69 99 ARG A N 1
ATOM 798 C CA . ARG A 1 99 ? 4.420 22.067 37.217 1.00 48.69 99 ARG A CA 1
ATOM 799 C C . ARG A 1 99 ? 5.936 22.051 37.169 1.00 48.69 99 ARG A C 1
ATOM 801 O O . ARG A 1 99 ? 6.461 21.130 36.505 1.00 48.69 99 ARG A O 1
#

Secondary structure (DSSP, 8-state):
-HHHHHHHHHHHHHHHHHHHHHHHHHHHHHHHHHHHH-SGGG--SSHHHHHHHHHHHHHHHHHHHHHHHHHHHHHHHH-HHHHHHHHHHHHHHHHHTT-

Foldseek 3Di:
DVVVVVVVLVVVLVVVLVVLLCVLQVQLVVVVVCCVVPVPVQDDPDPVSVVVSVVSNVVSVVSNVCSVVVVVVSCVVSPPVVVVVVVVVVVVVVVVVVD

Organism: Haemaphysalis longicornis (NCBI:txid44386)